Protein AF-A0A223LNC4-F1 (afdb_monomer)

Structure (mmCIF, N/CA/C/O backbone):
data_AF-A0A223LNC4-F1
#
_entry.id   AF-A0A223LNC4-F1
#
loop_
_atom_site.group_PDB
_atom_site.id
_atom_site.type_symbol
_atom_site.label_atom_id
_atom_site.label_alt_id
_atom_site.label_comp_id
_atom_site.label_asym_id
_atom_site.label_entity_id
_atom_site.label_seq_id
_atom_site.pdbx_PDB_ins_code
_atom_site.Cartn_x
_atom_site.Cartn_y
_atom_site.Cartn_z
_atom_site.occupancy
_atom_site.B_iso_or_equiv
_atom_site.auth_seq_id
_atom_site.auth_comp_id
_atom_site.auth_asym_id
_atom_site.auth_atom_id
_atom_site.pdbx_PDB_model_num
ATOM 1 N N . HIS A 1 1 ? 12.626 4.947 -17.030 1.00 80.88 1 HIS A N 1
ATOM 2 C CA . HIS A 1 1 ? 11.939 3.792 -16.411 1.00 80.88 1 HIS A CA 1
ATOM 3 C C . HIS A 1 1 ? 12.384 3.625 -14.961 1.00 80.88 1 HIS A C 1
ATOM 5 O O . HIS A 1 1 ? 11.514 3.407 -14.137 1.00 80.88 1 HIS A O 1
ATOM 11 N N . GLU A 1 2 ? 13.666 3.839 -14.635 1.00 85.88 2 GLU A N 1
ATOM 12 C CA . GLU A 1 2 ? 14.219 3.815 -13.265 1.00 85.88 2 GLU A CA 1
ATOM 13 C C . GLU A 1 2 ? 13.395 4.582 -12.222 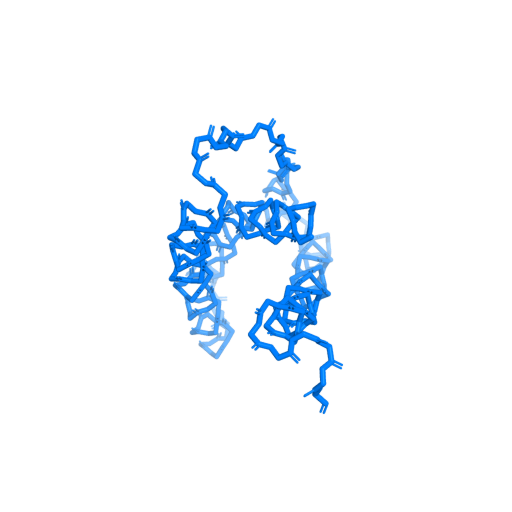1.00 85.88 2 GLU A C 1
ATOM 15 O O . GLU A 1 2 ? 12.821 3.955 -11.344 1.00 85.88 2 GLU A O 1
ATOM 20 N N . VAL A 1 3 ? 13.215 5.900 -12.380 1.00 87.69 3 VAL A N 1
ATOM 21 C CA . VAL A 1 3 ? 12.430 6.730 -11.437 1.00 87.69 3 VAL A CA 1
ATOM 22 C C . VAL A 1 3 ? 11.023 6.174 -11.186 1.00 87.69 3 VAL A C 1
ATOM 24 O O . VAL A 1 3 ? 10.534 6.175 -10.062 1.00 87.69 3 VAL A O 1
ATOM 27 N N . LEU A 1 4 ? 10.361 5.684 -12.238 1.00 90.88 4 LEU A N 1
ATOM 28 C CA . LEU A 1 4 ? 9.002 5.152 -12.139 1.00 90.88 4 LEU A CA 1
ATOM 29 C C . LEU A 1 4 ? 8.972 3.798 -11.413 1.00 90.88 4 LEU A C 1
ATOM 31 O O . LEU A 1 4 ? 8.041 3.541 -10.657 1.00 90.88 4 LEU A O 1
ATOM 35 N N . MET A 1 5 ? 9.994 2.962 -11.611 1.00 91.69 5 MET A N 1
ATOM 36 C CA . MET A 1 5 ? 10.150 1.705 -10.877 1.00 91.69 5 MET A CA 1
ATOM 37 C C . MET A 1 5 ? 10.443 1.956 -9.398 1.00 91.69 5 MET A C 1
ATOM 39 O O . MET A 1 5 ? 9.756 1.388 -8.553 1.00 91.69 5 MET A O 1
ATOM 43 N N . SER A 1 6 ? 11.369 2.867 -9.083 1.00 90.69 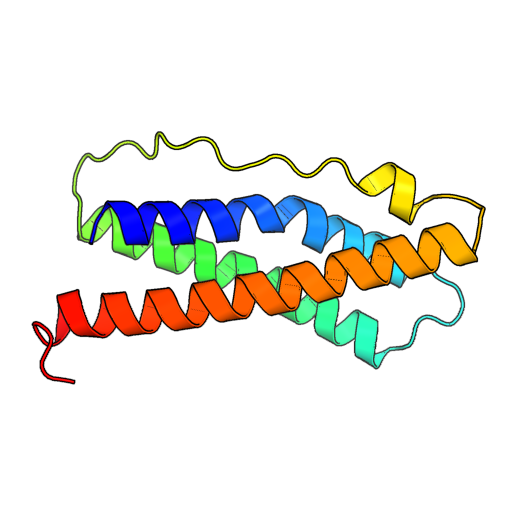6 SER A N 1
ATOM 44 C CA . SER A 1 6 ? 11.662 3.267 -7.701 1.00 90.69 6 SER A CA 1
ATOM 45 C C . SER A 1 6 ? 10.428 3.842 -7.001 1.00 90.69 6 SER A C 1
ATOM 47 O O . SER A 1 6 ? 10.192 3.555 -5.831 1.00 90.69 6 SER A O 1
ATOM 49 N N . LEU A 1 7 ? 9.590 4.599 -7.720 1.00 91.81 7 LEU A N 1
ATOM 50 C CA . LEU A 1 7 ? 8.332 5.122 -7.186 1.00 91.81 7 LEU A CA 1
ATOM 51 C C . LEU A 1 7 ? 7.328 4.009 -6.849 1.00 91.81 7 LEU A C 1
ATOM 53 O O . LEU A 1 7 ? 6.692 4.071 -5.800 1.00 91.81 7 LEU A O 1
ATOM 57 N N . ILE A 1 8 ? 7.177 2.999 -7.712 1.00 94.56 8 ILE A N 1
ATOM 58 C CA . ILE A 1 8 ? 6.305 1.846 -7.428 1.00 94.56 8 ILE A CA 1
ATOM 59 C C . ILE A 1 8 ? 6.813 1.084 -6.205 1.00 94.56 8 ILE A C 1
ATOM 61 O O . ILE A 1 8 ? 6.031 0.819 -5.297 1.00 94.56 8 ILE A O 1
ATOM 65 N N . LEU A 1 9 ? 8.113 0.789 -6.154 1.00 94.31 9 LEU A N 1
ATOM 66 C CA . LEU A 1 9 ? 8.746 0.109 -5.023 1.00 94.31 9 LEU A CA 1
ATOM 67 C C . LEU A 1 9 ? 8.546 0.884 -3.716 1.00 94.31 9 LEU A C 1
ATOM 69 O O . LEU A 1 9 ? 8.131 0.312 -2.710 1.00 94.31 9 LEU A O 1
ATOM 73 N N . GLY A 1 10 ? 8.763 2.201 -3.741 1.00 93.94 10 GLY A N 1
ATOM 74 C CA . GLY A 1 10 ? 8.539 3.070 -2.589 1.00 93.94 10 GLY A CA 1
ATOM 75 C C . GLY A 1 10 ? 7.084 3.063 -2.113 1.00 93.94 10 GLY A C 1
ATOM 76 O O . GLY A 1 10 ? 6.836 2.957 -0.912 1.00 93.94 10 GLY A O 1
ATOM 77 N N . LEU A 1 11 ? 6.117 3.110 -3.037 1.00 95.38 11 LEU A N 1
ATOM 78 C CA . LEU A 1 11 ? 4.695 3.017 -2.695 1.00 95.38 11 LEU A CA 1
ATOM 79 C C . LEU A 1 11 ? 4.360 1.656 -2.073 1.00 95.38 11 LEU A C 1
ATOM 81 O O . LEU A 1 11 ? 3.799 1.627 -0.980 1.00 95.38 11 LEU A O 1
ATOM 85 N N . LEU A 1 12 ? 4.745 0.550 -2.716 1.00 96.81 12 LEU A N 1
ATOM 86 C CA . LEU A 1 12 ? 4.484 -0.809 -2.225 1.00 96.81 12 LEU A CA 1
ATOM 87 C C . LEU A 1 12 ? 5.054 -1.025 -0.815 1.00 96.81 12 LEU A C 1
ATOM 89 O O . LEU A 1 12 ? 4.353 -1.537 0.058 1.00 96.81 12 LEU A O 1
ATOM 93 N N . ARG A 1 13 ? 6.284 -0.559 -0.557 1.00 95.88 13 ARG A N 1
ATOM 94 C CA . ARG A 1 13 ? 6.911 -0.627 0.773 1.00 95.88 13 ARG A CA 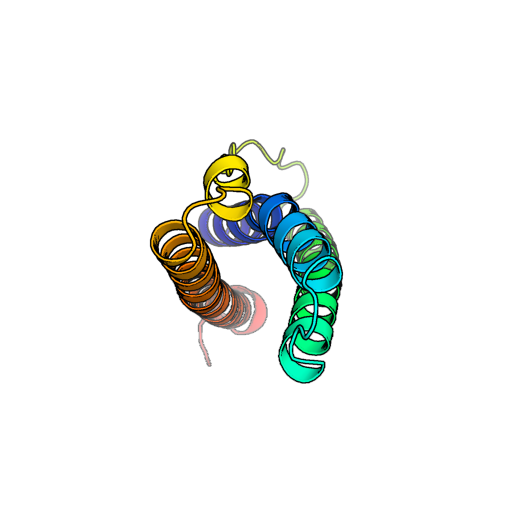1
ATOM 95 C C . ARG A 1 13 ? 6.206 0.227 1.809 1.00 95.88 13 ARG A C 1
ATOM 97 O O . ARG A 1 13 ? 5.967 -0.249 2.915 1.00 95.88 13 ARG A O 1
ATOM 104 N N . SER A 1 14 ? 5.838 1.459 1.451 1.00 96.06 14 SER A N 1
ATOM 105 C CA . SER A 1 14 ? 5.134 2.365 2.368 1.00 96.06 14 SER A CA 1
ATOM 106 C C . SER A 1 14 ? 3.778 1.824 2.831 1.00 96.06 14 SER A C 1
ATOM 108 O O . SER A 1 14 ? 3.285 2.238 3.878 1.00 96.06 14 SER A O 1
ATOM 110 N N . TRP A 1 15 ? 3.192 0.880 2.083 1.00 97.81 15 TRP A N 1
ATOM 111 C CA . TRP A 1 15 ? 1.922 0.243 2.420 1.00 97.81 15 TRP A CA 1
ATOM 112 C C . TRP A 1 15 ? 2.038 -0.999 3.309 1.00 97.81 15 TRP A C 1
ATOM 114 O O . TRP A 1 15 ? 1.016 -1.415 3.852 1.00 97.81 15 TRP A O 1
ATOM 124 N N . ASN A 1 16 ? 3.237 -1.549 3.539 1.00 96.50 16 ASN A N 1
ATOM 125 C CA . ASN A 1 16 ? 3.410 -2.744 4.377 1.00 96.50 16 ASN A CA 1
ATOM 126 C C . ASN A 1 16 ? 2.876 -2.535 5.805 1.00 96.50 16 ASN A C 1
ATOM 128 O O . ASN A 1 16 ? 2.003 -3.281 6.252 1.00 96.50 16 ASN A O 1
ATOM 132 N N . ASP A 1 17 ? 3.341 -1.488 6.491 1.00 96.56 17 ASP A N 1
ATOM 133 C CA . ASP A 1 17 ? 2.926 -1.182 7.866 1.00 96.56 17 ASP A CA 1
ATOM 134 C C . ASP A 1 17 ? 1.425 -0.831 7.970 1.00 96.56 17 ASP A C 1
ATOM 136 O O . ASP A 1 17 ? 0.721 -1.455 8.772 1.00 96.56 17 ASP A O 1
ATOM 140 N N . PRO A 1 18 ? 0.869 0.108 7.168 1.00 97.88 18 PRO A N 1
ATOM 141 C CA . PRO A 1 18 ? -0.554 0.419 7.252 1.00 97.88 18 PRO A CA 1
ATOM 142 C C . PRO A 1 18 ? -1.472 -0.770 6.937 1.00 97.88 18 PRO A C 1
ATOM 144 O O . PRO A 1 18 ? -2.529 -0.875 7.556 1.00 97.88 18 PRO A O 1
ATOM 147 N N . LEU A 1 19 ? -1.106 -1.663 6.005 1.00 98.31 19 LEU A N 1
ATOM 148 C CA . LEU A 1 19 ? -1.913 -2.851 5.687 1.00 98.31 19 LEU A CA 1
ATOM 149 C C . LEU A 1 19 ? -1.893 -3.873 6.827 1.00 98.31 19 LEU A C 1
ATOM 151 O O . LEU A 1 19 ? -2.954 -4.367 7.213 1.00 98.31 19 LEU A O 1
ATOM 155 N N . TYR A 1 20 ? -0.725 -4.122 7.426 1.00 97.62 20 TYR A N 1
ATOM 156 C CA . TYR A 1 20 ? -0.608 -4.974 8.611 1.00 97.62 20 TYR A CA 1
ATOM 157 C C . TYR A 1 20 ? -1.496 -4.469 9.760 1.00 97.62 20 TYR A C 1
ATOM 159 O O . TYR A 1 20 ? -2.250 -5.232 10.379 1.00 97.62 20 TYR A O 1
ATOM 167 N N . HIS A 1 21 ? -1.453 -3.161 10.027 1.00 97.25 21 HIS A N 1
ATOM 168 C CA . HIS A 1 21 ? -2.275 -2.554 11.069 1.00 97.25 21 HIS A CA 1
ATOM 169 C C . HIS A 1 21 ? -3.762 -2.528 10.703 1.00 97.25 21 HIS A C 1
ATOM 171 O O . HIS A 1 21 ? -4.588 -2.799 11.568 1.00 97.25 21 HIS A O 1
ATOM 177 N N . LEU A 1 22 ? -4.128 -2.301 9.438 1.00 96.19 22 LEU A N 1
ATOM 178 C CA . LEU A 1 22 ? -5.518 -2.407 8.984 1.00 96.19 22 LEU A CA 1
ATOM 179 C C . LEU A 1 22 ? -6.099 -3.795 9.290 1.00 96.19 22 LEU A C 1
ATOM 181 O O . LEU A 1 22 ? -7.172 -3.889 9.884 1.00 96.19 22 LEU A O 1
ATOM 185 N N . VAL A 1 23 ? -5.386 -4.864 8.926 1.00 96.56 23 VAL A N 1
ATOM 186 C CA . VAL A 1 23 ? -5.821 -6.245 9.186 1.00 96.56 23 VAL A CA 1
ATOM 187 C C . VAL A 1 23 ? -5.922 -6.514 10.685 1.00 96.56 23 VAL A C 1
ATOM 189 O O . VAL A 1 23 ? -6.925 -7.064 11.145 1.00 96.56 23 VAL A O 1
ATOM 192 N N . THR A 1 24 ? -4.911 -6.107 11.453 1.00 95.50 24 THR A N 1
ATOM 193 C CA . THR A 1 24 ? -4.855 -6.337 12.904 1.00 95.50 24 THR A CA 1
ATOM 194 C C . THR A 1 24 ? -5.997 -5.632 13.635 1.00 95.50 24 THR A C 1
ATOM 196 O O . THR A 1 24 ? -6.701 -6.260 14.427 1.00 95.50 24 THR A O 1
ATOM 199 N N . GLU A 1 25 ? -6.227 -4.352 13.337 1.00 93.56 25 GLU A N 1
ATOM 200 C CA . GLU A 1 25 ? -7.263 -3.558 13.997 1.00 93.56 25 GLU A CA 1
ATOM 201 C C . GLU A 1 25 ? -8.670 -4.026 13.603 1.00 93.56 25 GLU A C 1
ATOM 203 O O . GLU A 1 25 ? -9.517 -4.202 14.477 1.00 93.56 25 GLU A O 1
ATOM 208 N N . VAL A 1 26 ? -8.928 -4.309 12.316 1.00 91.69 26 VAL A N 1
ATOM 209 C CA . VAL A 1 26 ? -10.240 -4.813 11.860 1.00 91.69 26 VAL A CA 1
ATOM 210 C C . VAL A 1 26 ? -10.538 -6.190 12.454 1.00 91.69 26 VAL A C 1
ATOM 212 O O . VAL A 1 26 ? -11.663 -6.426 12.890 1.00 91.69 26 VAL A O 1
ATOM 215 N N . ARG A 1 27 ? -9.543 -7.083 12.555 1.00 90.88 27 ARG A N 1
ATOM 216 C CA . ARG A 1 27 ? -9.701 -8.403 13.194 1.00 90.88 27 ARG A CA 1
ATOM 217 C C . ARG A 1 27 ? -10.065 -8.296 14.680 1.00 90.88 27 ARG A C 1
ATOM 219 O O . ARG A 1 27 ? -10.759 -9.167 15.198 1.00 90.88 27 ARG A O 1
ATOM 226 N N . GLY A 1 28 ? -9.607 -7.245 15.363 1.00 85.88 28 GLY A N 1
ATOM 227 C CA . GLY A 1 28 ? -9.919 -6.979 16.769 1.00 85.88 28 GLY A CA 1
ATOM 228 C C . GLY A 1 28 ? -11.296 -6.348 17.016 1.00 85.88 28 GLY A C 1
ATOM 229 O O . GLY A 1 28 ? -11.749 -6.313 18.164 1.00 85.88 28 GLY A O 1
ATOM 230 N N . MET A 1 29 ? -11.984 -5.850 15.981 1.00 85.06 29 MET A N 1
ATOM 231 C CA . MET A 1 29 ? -13.288 -5.204 16.143 1.00 85.06 29 MET A CA 1
ATOM 232 C C . MET A 1 29 ? -14.407 -6.227 16.364 1.00 85.06 29 MET A C 1
ATOM 234 O O . MET A 1 29 ? -14.619 -7.146 15.574 1.00 85.06 29 MET A O 1
ATOM 238 N N . LYS A 1 30 ? -15.202 -6.024 17.420 1.00 79.38 30 LYS A N 1
ATOM 239 C CA . LYS A 1 30 ? -16.437 -6.791 17.627 1.00 79.38 30 LYS A CA 1
ATOM 240 C C . LYS A 1 30 ? -17.438 -6.452 16.520 1.00 79.38 30 LYS A C 1
ATOM 242 O O . LYS A 1 30 ? -17.828 -5.297 16.393 1.00 79.38 30 LYS A O 1
ATOM 247 N N . GLY A 1 31 ? -17.866 -7.457 15.756 1.00 77.25 31 GLY A N 1
ATOM 248 C CA . GLY A 1 31 ? -18.816 -7.274 14.654 1.00 77.25 31 GLY A CA 1
ATOM 249 C C . GLY A 1 31 ? -18.199 -6.698 13.376 1.00 77.25 31 GLY A C 1
ATOM 250 O O . GLY A 1 31 ? -18.928 -6.128 12.567 1.00 77.25 31 GLY A O 1
ATOM 251 N N . ALA A 1 32 ? -16.877 -6.818 13.194 1.00 74.88 32 ALA A N 1
ATOM 252 C CA . ALA A 1 32 ? -16.226 -6.462 11.936 1.00 74.88 32 ALA A CA 1
ATOM 253 C C . ALA A 1 32 ? -16.909 -7.176 10.754 1.00 74.88 32 ALA A C 1
ATOM 255 O O . ALA A 1 32 ? -17.128 -8.385 10.836 1.00 74.88 32 ALA A O 1
ATOM 256 N N . PRO A 1 33 ? -17.233 -6.479 9.650 1.00 80.25 33 PRO A N 1
ATOM 257 C CA . PRO A 1 33 ? -17.801 -7.141 8.487 1.00 80.25 33 PRO A CA 1
ATOM 258 C C . PRO A 1 33 ? -16.783 -8.113 7.882 1.00 80.25 33 PRO A C 1
ATOM 260 O O . PRO A 1 33 ? -15.720 -7.680 7.427 1.00 80.25 33 PRO A O 1
ATOM 263 N N . ASP A 1 34 ? -17.126 -9.402 7.824 1.00 87.31 34 ASP A N 1
ATOM 264 C CA . ASP A 1 34 ? -16.252 -10.460 7.291 1.00 87.31 34 ASP A CA 1
ATOM 265 C C . ASP A 1 34 ? -15.697 -10.111 5.903 1.00 87.31 34 ASP A C 1
ATOM 267 O O . ASP A 1 34 ? -14.522 -10.337 5.629 1.00 87.31 34 ASP A O 1
ATOM 271 N N . ALA A 1 35 ? -16.514 -9.474 5.058 1.00 91.06 35 ALA A N 1
ATOM 272 C CA . ALA A 1 35 ? -16.125 -9.041 3.717 1.00 91.06 35 ALA A CA 1
ATOM 273 C C . ALA A 1 35 ? -15.018 -7.968 3.706 1.00 91.06 35 ALA A C 1
ATOM 275 O O . ALA A 1 35 ? -14.188 -7.944 2.798 1.00 91.06 35 ALA A O 1
ATOM 276 N N . ILE A 1 36 ? -14.995 -7.067 4.696 1.00 89.56 36 ILE A N 1
ATOM 277 C CA . ILE A 1 36 ? -13.937 -6.052 4.809 1.00 89.56 36 ILE A CA 1
ATOM 278 C C . ILE A 1 36 ? -12.651 -6.718 5.286 1.00 89.56 36 ILE A C 1
ATOM 280 O O . ILE A 1 36 ? -11.590 -6.477 4.710 1.00 89.56 36 ILE A O 1
ATOM 284 N N . LEU A 1 37 ? -12.745 -7.576 6.306 1.00 93.56 37 LEU A N 1
ATOM 285 C CA . LEU A 1 37 ? -11.586 -8.284 6.842 1.00 93.56 37 LEU A CA 1
ATOM 286 C C . LEU A 1 37 ? -10.945 -9.192 5.785 1.00 93.56 37 LEU A C 1
ATOM 288 O O . LEU A 1 37 ? -9.731 -9.140 5.602 1.00 93.56 37 LEU A O 1
ATOM 292 N N . SER A 1 38 ? -11.745 -9.979 5.058 1.00 95.69 38 SER A N 1
ATOM 293 C CA . SER A 1 38 ? -11.240 -10.864 4.005 1.00 95.69 38 SER A CA 1
ATOM 294 C C . SER A 1 38 ? -10.522 -10.078 2.911 1.00 95.69 38 SER A C 1
ATOM 296 O O . SER A 1 38 ? -9.447 -10.476 2.470 1.00 95.69 38 SER A O 1
ATOM 298 N N . ARG A 1 39 ? -11.072 -8.923 2.513 1.00 96.00 39 ARG A N 1
ATOM 299 C CA . ARG A 1 39 ? -10.464 -8.077 1.485 1.00 96.00 39 ARG A CA 1
ATOM 300 C C . ARG A 1 39 ? -9.183 -7.400 1.967 1.00 96.00 39 ARG A C 1
ATOM 302 O O . ARG A 1 39 ? -8.249 -7.266 1.187 1.00 96.00 39 ARG A O 1
ATOM 309 N N . ALA A 1 40 ? -9.124 -6.983 3.231 1.00 96.31 40 ALA A N 1
ATOM 310 C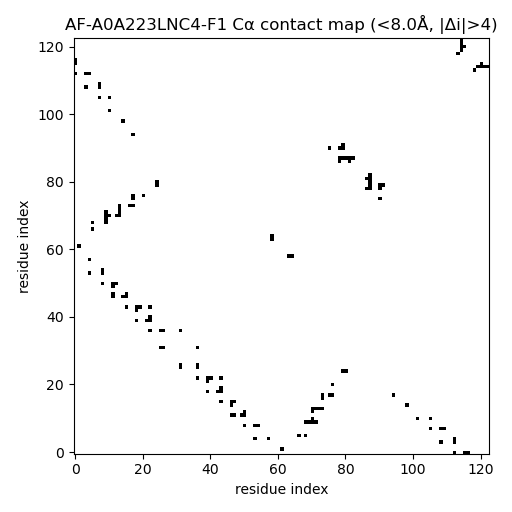 CA . ALA A 1 40 ? -7.916 -6.404 3.812 1.00 96.31 40 ALA A CA 1
ATOM 311 C C . ALA A 1 40 ? -6.762 -7.420 3.851 1.00 96.31 40 ALA A C 1
ATOM 313 O O . ALA A 1 40 ? -5.647 -7.068 3.479 1.00 96.31 40 ALA A O 1
ATOM 314 N N . ILE A 1 41 ? -7.045 -8.673 4.233 1.00 97.69 41 ILE A N 1
ATOM 315 C CA . ILE A 1 41 ? -6.062 -9.771 4.229 1.00 97.69 41 ILE A CA 1
ATOM 316 C C . ILE A 1 41 ? -5.552 -10.030 2.808 1.00 97.69 41 ILE A C 1
ATOM 318 O O . ILE A 1 41 ? -4.347 -10.061 2.584 1.00 97.69 41 ILE A O 1
ATOM 322 N N . GLU A 1 42 ? -6.462 -10.152 1.839 1.00 98.19 42 GLU A N 1
ATOM 323 C CA . GLU A 1 42 ? -6.099 -10.367 0.433 1.00 98.19 42 GLU A CA 1
ATOM 324 C C . GLU A 1 42 ? -5.192 -9.244 -0.093 1.00 98.19 42 GLU A C 1
ATOM 326 O O . GLU A 1 42 ? -4.166 -9.512 -0.709 1.00 98.19 42 GLU A O 1
ATOM 331 N N . ILE A 1 43 ? -5.523 -7.979 0.188 1.00 98.31 43 ILE A N 1
ATOM 332 C CA . ILE A 1 43 ? -4.706 -6.840 -0.251 1.00 98.31 43 ILE A CA 1
ATOM 333 C C . ILE A 1 43 ? -3.327 -6.846 0.424 1.00 98.31 43 ILE A C 1
ATOM 335 O O . ILE A 1 43 ? -2.336 -6.537 -0.235 1.00 98.31 43 ILE A O 1
ATOM 339 N N . GLU A 1 44 ? -3.242 -7.189 1.713 1.00 98.50 44 GLU A N 1
ATOM 340 C CA . GLU A 1 44 ? -1.963 -7.308 2.423 1.00 98.50 44 GLU A CA 1
ATOM 341 C C . GLU A 1 44 ? -1.054 -8.362 1.768 1.00 98.50 44 GLU A C 1
ATOM 343 O O . GLU A 1 44 ? 0.131 -8.108 1.538 1.00 98.50 44 GLU A O 1
ATOM 348 N N . GLU A 1 45 ? -1.605 -9.533 1.443 1.00 98.44 45 GLU A N 1
ATOM 349 C CA . GLU A 1 45 ? -0.870 -10.626 0.801 1.00 98.44 45 GLU A CA 1
ATOM 350 C C . GLU A 1 45 ? -0.444 -10.276 -0.630 1.00 98.44 45 GLU A C 1
ATOM 352 O O . GLU A 1 45 ? 0.718 -10.469 -0.997 1.00 98.44 45 GLU A O 1
ATOM 357 N N . GLU A 1 46 ? -1.349 -9.712 -1.430 1.00 98.38 46 GLU A N 1
ATOM 358 C CA . GLU A 1 46 ? -1.056 -9.327 -2.812 1.00 98.38 46 GLU A CA 1
ATOM 359 C C . GLU A 1 46 ? -0.067 -8.154 -2.897 1.00 98.38 46 GLU A C 1
ATOM 361 O O . GLU A 1 46 ? 0.765 -8.128 -3.803 1.00 98.38 46 GLU A O 1
ATOM 366 N N . ASN A 1 47 ? -0.067 -7.223 -1.932 1.00 98.44 47 ASN A N 1
ATOM 367 C CA . ASN A 1 47 ? 0.948 -6.164 -1.864 1.00 98.44 47 ASN A CA 1
ATOM 368 C C . ASN A 1 47 ? 2.359 -6.746 -1.686 1.00 98.44 47 ASN A C 1
ATOM 370 O O . ASN A 1 47 ? 3.289 -6.300 -2.357 1.00 98.44 47 ASN A O 1
ATOM 374 N N . LYS A 1 48 ? 2.514 -7.768 -0.829 1.00 98.06 48 LYS A N 1
ATOM 375 C CA . LYS A 1 48 ? 3.800 -8.457 -0.611 1.00 98.06 48 LYS A CA 1
ATOM 376 C C . LYS A 1 48 ? 4.263 -9.180 -1.875 1.00 98.06 48 LYS A C 1
ATOM 378 O O . LYS A 1 48 ? 5.389 -8.969 -2.312 1.00 98.06 48 LYS A O 1
ATOM 383 N N . ARG A 1 49 ? 3.374 -9.949 -2.516 1.00 98.38 49 ARG A N 1
ATOM 384 C CA . ARG A 1 49 ? 3.678 -10.651 -3.780 1.00 98.38 49 ARG A CA 1
ATOM 385 C C . ARG A 1 49 ? 4.072 -9.683 -4.896 1.00 98.38 49 ARG A C 1
ATOM 387 O O . ARG A 1 49 ? 5.017 -9.939 -5.639 1.00 98.38 49 ARG A O 1
ATOM 394 N N . LEU A 1 50 ? 3.361 -8.561 -5.012 1.00 98.00 50 LEU A N 1
ATOM 395 C CA . LEU A 1 50 ? 3.658 -7.539 -6.012 1.00 98.00 50 LEU A CA 1
ATOM 396 C C . LEU A 1 50 ? 4.990 -6.832 -5.733 1.00 98.00 50 LEU A C 1
ATOM 398 O O . LEU A 1 50 ? 5.737 -6.565 -6.674 1.00 98.00 50 LEU A O 1
ATOM 402 N N . LEU A 1 51 ? 5.303 -6.557 -4.464 1.00 96.94 51 LEU A N 1
ATOM 403 C CA . LEU A 1 51 ? 6.593 -6.002 -4.052 1.00 96.94 51 LEU A CA 1
ATOM 404 C C . LEU A 1 51 ? 7.746 -6.933 -4.436 1.00 96.94 51 LEU A C 1
ATOM 406 O O . LEU A 1 51 ? 8.659 -6.488 -5.126 1.00 96.94 51 LEU A O 1
ATOM 410 N N . GLU A 1 52 ? 7.663 -8.217 -4.083 1.00 96.69 52 GLU A N 1
ATOM 411 C CA . GLU A 1 52 ? 8.674 -9.224 -4.437 1.00 96.69 52 GLU A CA 1
ATOM 412 C C . GLU A 1 52 ? 8.889 -9.300 -5.957 1.00 96.69 52 GLU A C 1
ATOM 414 O O . GLU A 1 52 ? 10.020 -9.242 -6.447 1.00 96.69 52 GLU A O 1
ATOM 419 N N . GLY A 1 53 ? 7.800 -9.358 -6.733 1.00 96.06 53 GLY A N 1
ATOM 420 C CA . GLY A 1 53 ? 7.877 -9.367 -8.194 1.00 96.06 53 GLY A CA 1
ATOM 421 C C . GLY A 1 53 ? 8.524 -8.101 -8.764 1.00 96.06 53 GLY A C 1
ATOM 422 O O . GLY A 1 53 ? 9.324 -8.172 -9.700 1.00 96.06 53 GLY A O 1
ATOM 423 N N . MET A 1 54 ? 8.220 -6.937 -8.188 1.00 94.25 54 MET A N 1
ATOM 424 C CA . MET A 1 54 ? 8.794 -5.665 -8.618 1.00 94.25 54 MET A CA 1
ATOM 425 C C . MET A 1 54 ? 10.287 -5.557 -8.276 1.00 94.25 54 MET A C 1
ATOM 427 O O . MET A 1 54 ? 11.054 -5.059 -9.099 1.00 94.25 54 MET A O 1
ATOM 431 N N . GLU A 1 55 ? 10.716 -6.051 -7.112 1.00 92.56 55 GLU A N 1
ATOM 432 C CA . GLU A 1 55 ? 12.129 -6.109 -6.711 1.00 92.56 55 GLU A CA 1
ATOM 433 C C . GLU A 1 55 ? 12.939 -6.999 -7.666 1.00 92.56 55 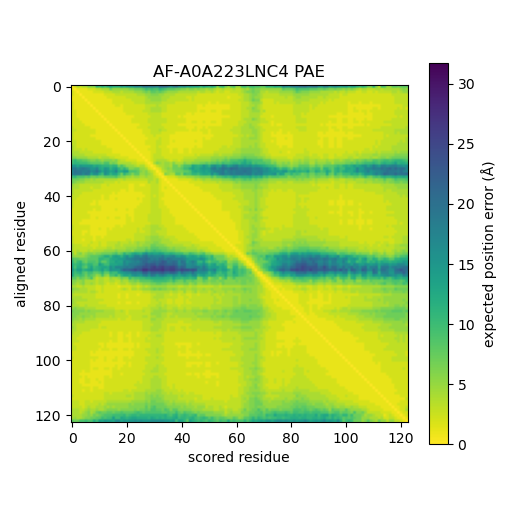GLU A C 1
ATOM 435 O O . GLU A 1 55 ? 14.021 -6.610 -8.120 1.00 92.56 55 GLU A O 1
ATOM 440 N N . MET A 1 56 ? 12.382 -8.151 -8.061 1.00 92.88 56 MET A N 1
ATOM 441 C CA . MET A 1 56 ? 12.991 -9.029 -9.065 1.00 92.88 56 MET A CA 1
ATOM 442 C C . MET A 1 56 ? 13.151 -8.330 -10.422 1.00 92.88 56 MET A C 1
ATOM 444 O O . MET A 1 56 ? 14.232 -8.372 -11.013 1.00 92.88 56 MET A O 1
ATOM 448 N N . ILE A 1 57 ? 12.097 -7.667 -10.914 1.00 92.00 57 ILE A N 1
ATOM 449 C CA . ILE A 1 57 ? 12.133 -6.928 -12.187 1.00 92.00 57 ILE A CA 1
ATOM 450 C C . ILE A 1 57 ? 13.150 -5.787 -12.116 1.00 92.00 57 ILE A C 1
ATOM 452 O O . ILE A 1 57 ? 13.938 -5.603 -13.043 1.00 92.00 57 ILE A O 1
ATOM 456 N N . PHE A 1 58 ? 13.169 -5.034 -11.016 1.00 90.62 58 PHE A N 1
ATOM 457 C CA . PHE A 1 58 ? 14.100 -3.926 -10.827 1.00 90.62 58 PHE A CA 1
ATOM 458 C C . PHE A 1 58 ? 15.558 -4.394 -10.904 1.00 90.62 58 PHE A C 1
ATOM 460 O O . PHE A 1 58 ? 16.342 -3.818 -11.660 1.00 90.62 58 PHE A O 1
ATOM 467 N N . GLY A 1 59 ? 15.900 -5.485 -10.209 1.00 88.88 59 GLY A N 1
ATOM 468 C CA . GLY A 1 59 ? 17.247 -6.064 -10.234 1.00 88.88 59 GLY A CA 1
ATOM 469 C C . GLY A 1 59 ? 17.679 -6.586 -11.610 1.00 88.88 59 GLY A C 1
ATOM 470 O O . GLY A 1 59 ? 18.867 -6.559 -11.930 1.00 88.88 59 GLY A O 1
ATOM 471 N N . GLN A 1 60 ? 16.730 -7.022 -12.444 1.00 89.44 60 GLN A N 1
ATOM 472 C CA . GLN A 1 60 ? 17.000 -7.442 -13.823 1.00 89.44 60 GLN A CA 1
ATOM 473 C C . GLN A 1 60 ? 17.190 -6.256 -14.775 1.00 89.44 60 GLN A C 1
ATOM 475 O O . GLN A 1 60 ? 18.078 -6.290 -15.627 1.00 89.44 60 GLN A O 1
ATOM 480 N N . VAL A 1 61 ? 16.357 -5.217 -14.655 1.00 86.56 61 VAL A N 1
ATOM 481 C CA . VAL A 1 61 ? 16.375 -4.067 -15.574 1.00 86.56 61 VAL A CA 1
ATOM 482 C C . VAL A 1 61 ? 17.507 -3.094 -15.244 1.00 86.56 61 VAL A C 1
ATOM 484 O O . VAL A 1 61 ? 18.042 -2.463 -16.155 1.00 86.56 61 VAL A O 1
ATOM 487 N N . ILE A 1 62 ? 17.895 -2.971 -13.970 1.00 84.00 62 ILE A N 1
ATOM 488 C CA . ILE A 1 62 ? 18.940 -2.039 -13.525 1.00 84.00 62 ILE A CA 1
ATOM 489 C C . ILE A 1 62 ? 19.981 -2.770 -12.658 1.00 84.00 62 ILE A C 1
ATOM 491 O O . ILE A 1 62 ? 19.976 -2.659 -11.428 1.00 84.00 62 ILE A O 1
ATOM 495 N N . PRO A 1 63 ? 20.908 -3.523 -13.280 1.00 80.50 63 PRO A N 1
ATOM 496 C CA . PRO A 1 63 ? 21.940 -4.251 -12.551 1.00 80.50 63 PRO A CA 1
ATOM 497 C C . PRO A 1 63 ? 22.839 -3.307 -11.743 1.00 80.50 63 PRO A C 1
ATOM 499 O O . PRO A 1 63 ? 23.403 -2.354 -12.278 1.00 80.50 63 PRO A O 1
ATOM 502 N N . GLY A 1 64 ? 23.008 -3.589 -10.450 1.00 74.12 64 GLY A N 1
ATOM 503 C CA . GLY A 1 64 ? 23.893 -2.821 -9.566 1.00 74.12 64 GLY A CA 1
ATOM 504 C C . GLY A 1 64 ? 23.297 -1.528 -8.999 1.00 74.12 64 GLY A C 1
ATOM 505 O O . GLY A 1 64 ? 23.990 -0.837 -8.248 1.00 74.12 64 GLY A O 1
ATOM 506 N N . ALA A 1 65 ? 22.031 -1.210 -9.294 1.00 70.88 65 ALA A N 1
ATOM 507 C CA . ALA A 1 65 ? 21.328 -0.145 -8.590 1.00 70.88 65 ALA A CA 1
ATOM 508 C C . ALA A 1 65 ? 21.151 -0.512 -7.113 1.00 70.88 65 ALA A C 1
ATOM 510 O O . ALA A 1 65 ? 20.674 -1.592 -6.767 1.00 70.88 65 ALA A O 1
ATOM 511 N N . LYS A 1 66 ? 21.534 0.411 -6.231 1.00 64.88 66 LYS A N 1
ATOM 512 C CA . LYS A 1 66 ? 21.133 0.359 -4.828 1.00 64.88 66 LYS A CA 1
ATOM 513 C C . LYS A 1 66 ? 19.778 1.040 -4.738 1.00 64.88 66 LYS A C 1
ATOM 515 O O . LYS A 1 66 ? 19.655 2.187 -5.154 1.00 64.88 66 LYS A O 1
ATOM 520 N N . GLU A 1 67 ? 18.775 0.358 -4.201 1.00 61.66 67 GLU A N 1
ATOM 521 C CA . GLU A 1 67 ? 17.531 1.027 -3.833 1.00 61.66 67 GLU A CA 1
ATOM 522 C C . GLU A 1 67 ? 17.818 2.005 -2.701 1.00 61.66 67 GLU A C 1
ATOM 524 O O . GLU A 1 67 ? 18.096 1.617 -1.568 1.00 61.66 67 GLU A O 1
ATOM 529 N N . THR A 1 68 ? 17.841 3.285 -3.043 1.00 57.38 68 THR A N 1
ATOM 530 C CA . THR A 1 68 ? 18.309 4.352 -2.155 1.00 57.38 68 THR A CA 1
ATOM 531 C C . THR A 1 68 ? 17.227 5.351 -1.788 1.00 57.38 68 THR A C 1
ATOM 533 O O . THR A 1 68 ? 17.478 6.205 -0.9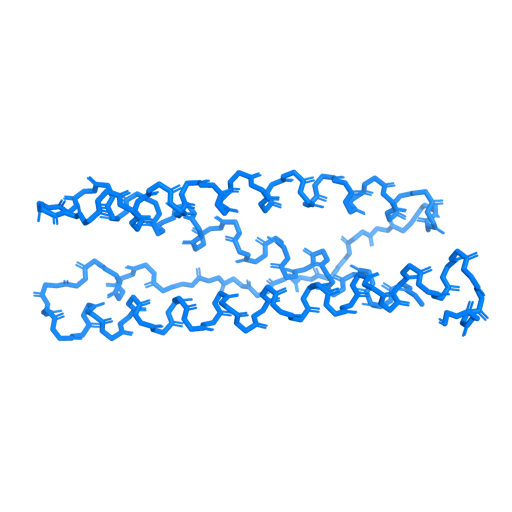43 1.00 57.38 68 THR A O 1
ATOM 536 N N . GLU A 1 69 ? 16.040 5.268 -2.388 1.00 65.19 69 GLU A N 1
ATOM 537 C CA . GLU A 1 69 ? 14.970 6.226 -2.121 1.00 65.19 69 GLU A CA 1
ATOM 538 C C . GLU A 1 69 ? 14.243 5.860 -0.815 1.00 65.19 69 GLU A C 1
ATOM 540 O O . GLU A 1 69 ? 13.607 4.800 -0.740 1.00 65.19 69 GLU A O 1
ATOM 545 N N . PRO A 1 70 ? 14.326 6.704 0.232 1.00 73.19 70 PRO A N 1
ATOM 546 C CA . PRO A 1 70 ? 13.533 6.512 1.434 1.00 73.19 70 PRO A CA 1
ATOM 547 C C . PRO A 1 70 ? 12.050 6.640 1.077 1.00 73.19 70 PRO A C 1
ATOM 549 O O . PRO A 1 70 ? 11.625 7.606 0.446 1.00 73.19 70 PRO A O 1
ATOM 552 N N . TYR A 1 71 ? 11.244 5.670 1.496 1.00 81.62 71 TYR A N 1
ATOM 553 C CA . TYR A 1 71 ? 9.794 5.745 1.356 1.00 81.62 71 TYR A CA 1
ATOM 554 C C . TYR A 1 71 ? 9.173 6.436 2.579 1.00 81.62 71 TYR A C 1
ATOM 556 O O . TYR A 1 71 ? 9.733 6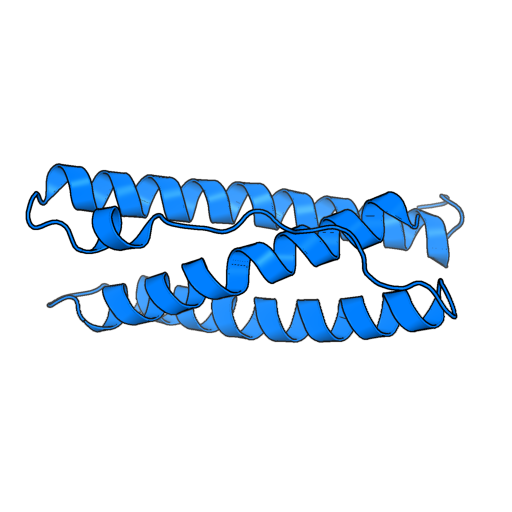.378 3.679 1.00 81.62 71 TYR A O 1
ATOM 564 N N . PRO A 1 72 ? 8.028 7.123 2.411 1.00 85.94 72 PRO A N 1
ATOM 565 C CA . PRO A 1 72 ? 7.360 7.784 3.521 1.00 85.94 72 PRO A CA 1
ATOM 566 C C . PRO A 1 72 ? 6.947 6.763 4.585 1.00 85.94 72 PRO A C 1
ATOM 568 O O . PRO A 1 72 ? 6.352 5.731 4.274 1.00 85.94 72 PRO A O 1
ATOM 571 N N . VAL A 1 73 ? 7.248 7.075 5.845 1.00 90.44 73 VAL A N 1
ATOM 572 C CA . VAL A 1 73 ? 6.848 6.264 7.000 1.00 90.44 73 VAL A CA 1
ATOM 573 C C . VAL A 1 73 ? 5.428 6.638 7.406 1.00 90.44 73 VAL A C 1
ATOM 575 O O . VAL A 1 73 ? 5.107 7.817 7.572 1.00 90.44 73 VAL A O 1
ATOM 578 N N . TRP A 1 74 ? 4.575 5.634 7.593 1.00 95.00 74 TRP A N 1
ATOM 579 C CA . TRP A 1 74 ? 3.226 5.827 8.109 1.00 95.00 74 TRP A CA 1
ATOM 580 C C . TRP A 1 74 ? 3.219 5.794 9.640 1.00 95.00 74 TRP A C 1
ATOM 582 O O . TRP A 1 74 ? 3.705 4.853 10.256 1.00 95.00 74 TRP A O 1
ATOM 592 N N . SER A 1 75 ? 2.635 6.817 10.263 1.00 93.69 75 SER A N 1
ATOM 593 C CA . SER A 1 75 ? 2.532 6.960 11.725 1.00 93.69 75 SER A CA 1
ATOM 594 C C . SER A 1 75 ? 1.082 7.086 12.210 1.00 93.69 75 SER A C 1
ATOM 596 O O . SER A 1 75 ? 0.813 7.625 13.281 1.00 93.69 75 SER A O 1
ATOM 598 N N . GLY A 1 76 ? 0.123 6.594 11.417 1.00 95.38 76 GLY A N 1
ATOM 599 C CA . GLY A 1 76 ? -1.314 6.763 11.655 1.00 95.38 76 GLY A CA 1
ATOM 600 C C . GLY A 1 76 ? -1.942 5.810 12.679 1.00 95.38 76 GLY A C 1
ATOM 601 O O . GLY A 1 76 ? -3.140 5.923 12.931 1.00 95.38 76 GLY A O 1
ATOM 602 N N . LEU A 1 77 ? -1.175 4.889 13.276 1.00 96.81 77 LEU A N 1
ATOM 603 C CA . LEU A 1 77 ? -1.698 3.882 14.207 1.00 96.81 77 LEU A CA 1
ATOM 604 C C . LEU A 1 77 ? -2.465 4.474 15.406 1.00 96.81 77 LEU A C 1
ATOM 606 O O . LEU A 1 77 ? -3.566 3.989 15.675 1.00 96.81 77 LEU A O 1
ATOM 610 N N . PRO A 1 7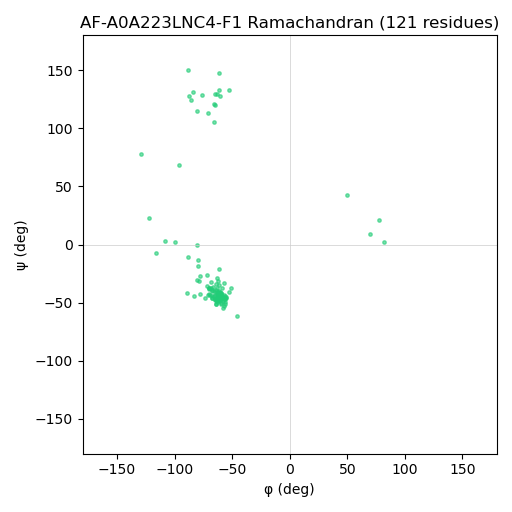8 ? -1.985 5.535 16.091 1.00 97.31 78 PRO A N 1
ATOM 611 C CA . PRO A 1 78 ? -2.724 6.116 17.214 1.00 97.31 78 PRO A CA 1
ATOM 612 C C . PRO A 1 78 ? -4.139 6.573 16.835 1.00 97.31 78 PRO A C 1
ATOM 614 O O . PRO A 1 78 ? -5.065 6.449 17.634 1.00 97.31 78 PRO A O 1
ATOM 617 N N . SER A 1 79 ? -4.330 7.046 15.599 1.00 96.88 79 SER A N 1
ATOM 618 C CA . SER A 1 79 ? -5.640 7.464 15.092 1.00 96.88 79 SER A CA 1
ATOM 619 C C . SER A 1 79 ? -6.581 6.285 14.828 1.00 96.88 79 SER A C 1
ATOM 621 O O . SER A 1 79 ? -7.792 6.460 14.906 1.00 96.88 79 SER A O 1
ATOM 623 N N . LEU A 1 80 ? -6.059 5.085 14.547 1.00 95.38 80 LEU A N 1
ATOM 624 C CA . LEU A 1 80 ? -6.872 3.868 14.405 1.00 95.38 80 LEU A CA 1
ATOM 625 C C . LEU A 1 80 ? -7.304 3.291 15.762 1.00 95.38 80 LEU A C 1
ATOM 627 O O . LEU A 1 80 ? -8.355 2.660 15.854 1.00 95.38 80 LEU A O 1
ATOM 631 N N . GLN A 1 81 ? -6.513 3.536 16.809 1.00 95.50 81 GLN A N 1
ATOM 632 C CA . GLN A 1 81 ? -6.703 2.990 18.160 1.00 95.50 81 GLN A CA 1
ATOM 633 C C . GLN A 1 81 ? -7.379 3.965 19.138 1.00 95.50 81 GLN A C 1
ATOM 635 O O . GLN A 1 81 ? -7.557 3.652 20.319 1.00 95.50 81 GLN A O 1
ATOM 640 N N . THR A 1 82 ? -7.751 5.161 18.677 1.00 95.25 82 THR A N 1
ATOM 641 C CA . THR A 1 82 ? -8.448 6.147 19.509 1.00 95.25 82 THR A CA 1
ATOM 642 C C . THR A 1 82 ? -9.800 5.623 20.011 1.00 95.25 82 THR A C 1
ATOM 644 O O . THR A 1 82 ? -10.485 4.850 19.339 1.00 95.25 82 THR A O 1
ATOM 647 N N . LYS A 1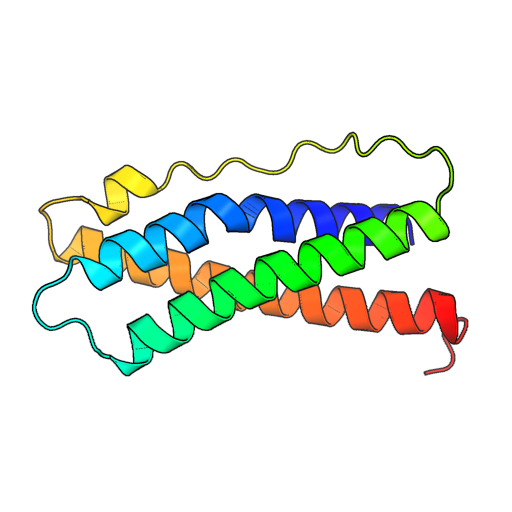 83 ? -10.200 6.059 21.212 1.00 94.06 83 LYS A N 1
ATOM 648 C CA . LYS A 1 83 ? -11.502 5.717 21.813 1.00 94.06 83 LYS A CA 1
ATOM 649 C C . LYS A 1 83 ? -12.655 6.554 21.259 1.00 94.06 83 LYS A C 1
ATOM 651 O O . LYS A 1 83 ? -13.806 6.167 21.431 1.00 94.06 83 LYS A O 1
ATOM 656 N N . ASP A 1 84 ? -12.345 7.691 20.642 1.00 96.00 84 ASP A N 1
ATOM 657 C CA . ASP A 1 84 ? -13.324 8.523 19.948 1.00 96.00 84 ASP A CA 1
ATOM 658 C C . ASP A 1 84 ? -13.773 7.808 18.667 1.00 96.00 84 ASP A C 1
ATOM 660 O O . ASP A 1 84 ? -12.982 7.577 17.752 1.00 96.00 84 ASP A O 1
ATOM 664 N N . GLU A 1 85 ? -15.041 7.408 18.626 1.00 91.25 85 GLU A N 1
ATOM 665 C CA . GLU A 1 85 ? -15.569 6.581 17.549 1.00 91.25 85 GLU A CA 1
ATOM 666 C C . GLU A 1 85 ? -15.610 7.322 16.202 1.00 91.25 85 GLU A C 1
ATOM 668 O O . GLU A 1 85 ? -15.235 6.746 15.180 1.00 91.25 85 GLU A O 1
ATOM 673 N N . GLU A 1 86 ? -15.979 8.606 16.195 1.00 94.44 86 GLU A N 1
ATOM 674 C CA . GLU A 1 86 ? -16.034 9.421 14.977 1.00 94.44 86 GLU A CA 1
ATOM 675 C C . GLU A 1 86 ? -14.630 9.667 14.419 1.00 94.44 86 GLU A C 1
ATOM 677 O O . GLU A 1 86 ? -14.387 9.491 13.218 1.00 94.44 86 GLU A O 1
ATOM 682 N N . ALA A 1 87 ? -13.674 9.999 15.293 1.00 96.25 87 ALA A N 1
ATOM 683 C CA . ALA A 1 87 ? -12.278 10.167 14.903 1.00 96.25 87 ALA A CA 1
ATOM 684 C C . ALA A 1 87 ? -11.689 8.859 14.351 1.00 96.25 87 ALA A C 1
ATOM 686 O O . ALA A 1 87 ? -10.990 8.873 13.332 1.00 96.25 87 ALA A O 1
ATOM 687 N N . ARG A 1 88 ? -12.016 7.722 14.977 1.00 94.12 88 ARG A N 1
ATOM 688 C CA . ARG A 1 88 ? -11.580 6.395 14.529 1.00 94.12 88 ARG A CA 1
ATOM 689 C C . ARG A 1 88 ? -12.155 6.045 13.157 1.00 94.12 88 ARG A C 1
ATOM 691 O O . ARG A 1 88 ? -11.399 5.637 12.277 1.00 94.12 88 ARG A O 1
ATOM 698 N N . TYR A 1 89 ? -13.456 6.245 12.926 1.00 92.12 89 TYR A N 1
ATOM 699 C CA . TYR A 1 89 ? -14.061 6.012 11.606 1.00 92.12 89 TYR A CA 1
ATOM 700 C C . TYR A 1 89 ? -13.454 6.907 10.525 1.00 92.12 89 TYR A C 1
ATOM 702 O O . TYR A 1 89 ? -13.157 6.426 9.431 1.00 92.12 89 TYR A O 1
ATOM 710 N N . SER A 1 90 ? -13.209 8.182 10.836 1.00 96.06 90 SER A N 1
ATOM 711 C CA . SER A 1 90 ? -12.526 9.108 9.928 1.00 96.06 90 SER A CA 1
ATOM 712 C C . SER A 1 90 ? -11.111 8.626 9.581 1.00 96.06 90 SER A C 1
ATOM 714 O O . SER A 1 90 ? -10.705 8.654 8.416 1.00 96.06 90 SER A O 1
ATOM 716 N N . ALA A 1 91 ? -10.370 8.096 10.559 1.00 97.12 91 ALA A N 1
ATOM 717 C CA . ALA A 1 91 ? -9.039 7.540 10.335 1.00 97.12 91 ALA A CA 1
ATOM 718 C C . ALA A 1 91 ? -9.063 6.315 9.401 1.00 97.12 91 ALA A C 1
ATOM 720 O O . ALA A 1 91 ? -8.282 6.267 8.446 1.00 97.12 91 ALA A O 1
ATOM 721 N N . PHE A 1 92 ? -9.993 5.373 9.605 1.00 95.06 92 PHE A N 1
ATOM 722 C CA . PHE A 1 92 ? -10.180 4.238 8.690 1.00 95.06 92 PHE A CA 1
ATOM 723 C C . PHE A 1 92 ? -10.600 4.685 7.289 1.00 95.06 92 PHE A C 1
ATOM 725 O O . PHE A 1 92 ? -10.057 4.191 6.300 1.00 95.06 92 PHE A O 1
ATOM 732 N N . TYR A 1 93 ? -11.522 5.644 7.184 1.00 95.75 93 TYR A N 1
ATOM 733 C CA . TYR A 1 93 ? -11.942 6.197 5.899 1.00 95.75 93 TYR A CA 1
ATOM 734 C C . TYR A 1 93 ? -10.756 6.787 5.129 1.00 95.75 93 TYR A C 1
ATOM 736 O O . TYR A 1 93 ? -10.550 6.455 3.961 1.00 95.75 93 TYR A O 1
ATOM 744 N N . ASN A 1 94 ? -9.938 7.610 5.790 1.00 98.00 94 ASN A N 1
ATOM 745 C CA . ASN A 1 94 ? -8.760 8.218 5.178 1.00 98.00 94 ASN A CA 1
ATOM 746 C C . ASN A 1 94 ? -7.737 7.162 4.742 1.00 98.00 94 ASN A C 1
ATOM 748 O O . ASN A 1 94 ? -7.202 7.251 3.636 1.00 98.00 94 ASN A O 1
ATOM 752 N N . LEU A 1 95 ? -7.504 6.136 5.567 1.00 97.81 95 LEU A N 1
ATOM 753 C CA . LEU A 1 95 ? -6.605 5.031 5.238 1.00 97.81 95 LEU A CA 1
ATOM 754 C C . LEU A 1 95 ? -7.063 4.288 3.974 1.00 97.81 95 LEU A C 1
ATOM 756 O O . LEU A 1 95 ? -6.287 4.137 3.033 1.00 97.81 95 LEU A O 1
ATOM 760 N N . LEU A 1 96 ? -8.336 3.890 3.915 1.00 96.62 96 LEU A N 1
ATOM 761 C CA . LEU A 1 96 ? -8.913 3.180 2.768 1.00 96.62 96 LEU A CA 1
ATOM 762 C C . LEU A 1 96 ? -8.974 4.057 1.510 1.00 96.62 96 LEU A C 1
ATOM 764 O O . LEU A 1 96 ? -8.748 3.579 0.396 1.00 96.62 96 LEU A O 1
ATOM 768 N N . HIS A 1 97 ? -9.249 5.351 1.673 1.00 97.88 97 HIS A N 1
ATOM 769 C CA . HIS A 1 97 ? -9.231 6.314 0.578 1.00 97.88 97 HIS A CA 1
ATOM 770 C C . HIS A 1 97 ? -7.830 6.438 -0.038 1.00 97.88 97 HIS A C 1
ATOM 772 O O . HIS A 1 97 ? -7.684 6.373 -1.263 1.00 97.88 97 HIS A O 1
ATOM 778 N N . CYS A 1 98 ? -6.802 6.583 0.803 1.00 98.19 98 CYS A N 1
ATOM 779 C CA . CYS A 1 98 ? -5.407 6.622 0.372 1.00 98.19 98 CYS A CA 1
ATOM 780 C C . CYS A 1 98 ? -4.988 5.308 -0.292 1.00 98.19 98 CYS A C 1
ATOM 782 O O . CYS A 1 98 ? -4.378 5.358 -1.360 1.00 98.19 98 CYS A O 1
ATOM 784 N N . LEU A 1 99 ? -5.386 4.160 0.270 1.00 98.06 99 LEU A N 1
ATOM 785 C CA . LEU A 1 99 ? -5.107 2.840 -0.297 1.00 98.06 99 LEU A CA 1
ATOM 786 C C . LEU A 1 99 ? -5.653 2.746 -1.720 1.00 98.06 99 LEU A C 1
ATOM 788 O O . LEU A 1 99 ? -4.902 2.503 -2.658 1.00 98.06 99 LEU A O 1
ATOM 792 N N . ARG A 1 100 ? -6.937 3.067 -1.916 1.00 98.25 100 ARG A N 1
ATOM 793 C CA . ARG A 1 100 ? -7.557 3.081 -3.249 1.00 98.25 100 ARG A CA 1
ATOM 794 C C . ARG A 1 100 ? -6.800 3.983 -4.228 1.00 98.25 100 ARG A C 1
ATOM 796 O O . ARG A 1 100 ? -6.588 3.604 -5.380 1.00 98.25 100 ARG A O 1
ATOM 803 N N . ARG A 1 101 ? -6.421 5.189 -3.789 1.00 98.31 101 ARG A N 1
ATOM 804 C CA . ARG A 1 101 ? -5.713 6.166 -4.629 1.00 98.31 101 ARG A CA 1
ATOM 805 C C . ARG A 1 101 ? -4.349 5.642 -5.062 1.00 98.31 101 ARG A C 1
ATOM 807 O O . ARG A 1 101 ? -4.007 5.729 -6.238 1.00 98.31 101 ARG A O 1
ATOM 814 N N . ASP A 1 102 ? -3.565 5.136 -4.121 1.00 98.00 102 ASP A N 1
ATOM 815 C CA . ASP A 1 102 ? -2.187 4.757 -4.394 1.00 98.00 102 ASP A CA 1
ATOM 816 C C . ASP A 1 102 ? -2.102 3.377 -5.074 1.00 98.00 102 ASP A C 1
ATOM 818 O O . ASP A 1 102 ? -1.283 3.227 -5.977 1.00 98.00 102 ASP A O 1
ATOM 822 N N . SER A 1 103 ? -3.026 2.441 -4.814 1.00 98.25 103 SER A N 1
ATOM 823 C CA . SER A 1 103 ? -3.187 1.227 -5.636 1.00 98.25 103 SER A CA 1
ATOM 824 C C . SER A 1 103 ? -3.508 1.564 -7.095 1.00 98.25 103 SER A C 1
ATOM 826 O O . SER A 1 103 ? -2.926 0.982 -8.008 1.00 98.25 103 SER A O 1
ATOM 828 N N . SER A 1 104 ? -4.384 2.548 -7.340 1.00 98.31 104 SER A N 1
ATOM 829 C CA . SER A 1 104 ? -4.689 3.004 -8.705 1.00 98.31 104 SER A CA 1
ATOM 830 C C . SER A 1 104 ? -3.468 3.615 -9.405 1.00 98.31 104 SER A C 1
ATOM 832 O O . SER A 1 104 ? -3.262 3.390 -10.602 1.00 98.31 104 SER A O 1
ATOM 834 N N . LYS A 1 105 ? -2.622 4.350 -8.668 1.00 97.56 105 LYS A N 1
ATOM 835 C CA . LYS A 1 105 ? -1.347 4.853 -9.198 1.00 97.56 105 LYS A CA 1
ATOM 836 C C . LYS A 1 105 ? -0.384 3.719 -9.529 1.00 97.56 105 LYS A C 1
ATOM 838 O O . LYS A 1 105 ? 0.181 3.741 -10.615 1.00 97.56 105 LYS A O 1
ATOM 843 N N . ILE A 1 106 ? -0.213 2.748 -8.628 1.00 97.69 106 ILE A N 1
ATOM 844 C CA . ILE A 1 106 ? 0.667 1.590 -8.842 1.00 97.69 106 ILE A CA 1
ATOM 845 C C . ILE A 1 106 ? 0.259 0.852 -10.122 1.00 97.69 106 ILE A C 1
ATOM 847 O O . ILE A 1 106 ? 1.096 0.670 -11.002 1.00 97.69 106 ILE A O 1
ATOM 851 N N . ASP A 1 107 ? -1.025 0.517 -10.278 1.00 98.00 107 ASP A N 1
ATOM 852 C CA . ASP A 1 107 ? -1.548 -0.143 -11.483 1.00 98.00 107 ASP A CA 1
ATOM 853 C C . ASP A 1 107 ? -1.271 0.673 -12.760 1.00 98.00 107 ASP A C 1
ATOM 855 O O . ASP A 1 107 ? -0.746 0.155 -13.749 1.00 98.00 107 ASP A O 1
ATOM 859 N N . THR A 1 108 ? -1.544 1.980 -12.723 1.00 97.88 108 THR A N 1
ATOM 860 C CA . THR A 1 108 ? -1.277 2.883 -13.854 1.00 97.88 108 THR A CA 1
ATOM 861 C C . THR A 1 108 ? 0.210 2.911 -14.212 1.00 97.88 108 THR A C 1
ATOM 863 O O . THR A 1 108 ? 0.582 2.827 -15.383 1.00 97.88 108 THR A O 1
ATOM 866 N N . TYR A 1 109 ? 1.085 3.015 -13.213 1.00 96.75 109 TYR A N 1
ATOM 867 C CA . TYR A 1 109 ? 2.528 3.077 -13.414 1.00 96.75 109 TYR A CA 1
ATOM 868 C C . TYR A 1 109 ? 3.098 1.756 -13.927 1.00 96.75 109 TYR A C 1
ATOM 870 O O . TYR A 1 109 ? 3.956 1.782 -14.810 1.00 96.75 109 TYR A O 1
ATOM 878 N N . LEU A 1 110 ? 2.588 0.617 -13.454 1.00 96.75 110 LEU A N 1
ATOM 879 C CA . LEU A 1 110 ? 2.961 -0.705 -13.956 1.00 96.75 110 LEU A CA 1
ATOM 880 C C . LEU A 1 110 ? 2.583 -0.864 -15.431 1.00 96.75 110 LEU A C 1
ATOM 882 O O . LEU A 1 110 ? 3.419 -1.275 -16.234 1.00 96.75 110 LEU A O 1
ATOM 886 N N . LYS A 1 111 ? 1.369 -0.459 -15.824 1.00 96.50 111 LYS A N 1
ATOM 887 C CA . LYS A 1 111 ? 0.938 -0.465 -17.234 1.00 96.50 111 LYS A CA 1
ATOM 888 C C . LYS A 1 111 ? 1.840 0.405 -18.111 1.00 96.50 111 LYS A C 1
ATOM 890 O O . LYS A 1 111 ? 2.266 -0.030 -19.182 1.00 96.50 111 LYS A O 1
ATOM 895 N N . LEU A 1 112 ? 2.187 1.606 -17.641 1.00 95.75 112 LEU A N 1
ATOM 896 C CA . LEU A 1 112 ? 3.109 2.503 -18.345 1.00 95.75 112 LEU A CA 1
ATOM 897 C C . LEU A 1 112 ? 4.520 1.915 -18.471 1.00 95.75 112 LEU A C 1
ATOM 899 O O . LEU A 1 112 ? 5.146 2.049 -19.523 1.00 95.75 112 LEU A O 1
ATOM 903 N N . LEU A 1 113 ? 5.035 1.274 -17.419 1.00 94.31 113 LEU A N 1
ATOM 904 C CA . LEU A 1 113 ? 6.333 0.600 -17.455 1.00 94.31 113 LEU A CA 1
ATOM 905 C C . LEU A 1 113 ? 6.337 -0.561 -18.435 1.00 94.31 113 LEU A C 1
ATOM 907 O O . LEU A 1 113 ? 7.240 -0.633 -19.263 1.00 94.31 113 LEU A O 1
ATOM 911 N N . ASN A 1 114 ? 5.320 -1.419 -18.373 1.00 93.88 114 ASN A N 1
ATOM 912 C CA . ASN A 1 114 ? 5.167 -2.541 -19.288 1.00 93.88 114 ASN A CA 1
ATOM 913 C C . ASN A 1 114 ? 5.183 -2.050 -20.741 1.00 93.88 114 ASN A C 1
ATOM 915 O O . ASN A 1 114 ? 5.940 -2.552 -21.567 1.00 93.88 114 ASN A O 1
ATOM 919 N N . CYS A 1 115 ? 4.436 -0.980 -21.024 1.00 95.25 115 CYS A N 1
ATOM 920 C CA . CYS A 1 115 ? 4.403 -0.392 -22.353 1.00 95.25 115 CYS A CA 1
ATOM 921 C C . CYS A 1 115 ? 5.764 0.139 -22.829 1.00 95.25 115 CYS A C 1
ATOM 923 O O . CYS A 1 115 ? 6.174 -0.070 -23.972 1.00 95.25 115 CYS A O 1
ATOM 925 N N . ARG A 1 116 ? 6.496 0.805 -21.935 1.00 93.12 116 ARG A N 1
ATOM 926 C CA . ARG A 1 116 ? 7.811 1.386 -22.231 1.00 93.12 116 ARG A CA 1
ATOM 927 C C . ARG A 1 116 ? 8.901 0.335 -22.404 1.00 93.12 116 ARG A C 1
ATOM 929 O O . ARG A 1 116 ? 9.720 0.478 -23.303 1.00 93.12 116 ARG A O 1
ATOM 936 N N . ILE A 1 117 ? 8.934 -0.670 -21.532 1.00 90.00 117 ILE A N 1
ATOM 937 C CA . ILE A 1 117 ? 10.023 -1.653 -21.458 1.00 90.00 117 ILE A CA 1
ATOM 938 C C . ILE A 1 117 ? 9.822 -2.769 -22.486 1.00 90.00 117 ILE A C 1
ATOM 940 O O . ILE A 1 117 ? 10.772 -3.128 -23.171 1.00 90.00 117 ILE A O 1
ATOM 944 N N . ILE A 1 118 ? 8.601 -3.295 -22.618 1.00 92.56 118 ILE A N 1
ATOM 945 C CA . ILE A 1 118 ? 8.329 -4.463 -23.469 1.00 92.56 118 ILE A CA 1
ATOM 946 C C . ILE A 1 118 ? 7.980 -4.051 -24.901 1.00 92.56 118 ILE A C 1
ATOM 948 O O . ILE A 1 118 ? 8.459 -4.661 -25.852 1.00 92.56 118 ILE A O 1
ATOM 952 N N . TYR A 1 119 ? 7.178 -2.997 -25.065 1.00 92.06 119 TYR A N 1
ATOM 953 C CA . TYR A 1 119 ? 6.600 -2.624 -26.364 1.00 92.06 119 TYR A CA 1
ATOM 954 C C . TYR A 1 119 ? 7.211 -1.360 -26.985 1.00 92.06 119 TYR A C 1
ATOM 956 O O . TYR A 1 119 ? 6.758 -0.912 -28.037 1.00 92.06 119 TYR A O 1
ATOM 964 N N . ASN A 1 120 ? 8.223 -0.753 -26.353 1.00 90.62 120 ASN A N 1
ATOM 965 C CA . ASN A 1 120 ? 8.833 0.507 -26.797 1.00 90.62 120 ASN A CA 1
ATOM 966 C C . ASN A 1 120 ? 7.791 1.613 -27.094 1.00 90.62 120 ASN A C 1
ATOM 968 O O . ASN A 1 120 ? 7.885 2.329 -28.089 1.00 90.62 120 ASN A O 1
ATOM 972 N N . ASN A 1 121 ? 6.787 1.742 -26.220 1.00 90.12 121 ASN A N 1
ATOM 973 C CA . ASN A 1 121 ? 5.635 2.651 -26.334 1.00 90.12 121 ASN A CA 1
ATOM 974 C C . ASN A 1 121 ? 4.604 2.327 -27.433 1.00 90.12 121 ASN A C 1
ATOM 976 O O . ASN A 1 121 ? 3.703 3.133 -27.642 1.00 90.12 121 ASN A O 1
ATOM 980 N N . ASN A 1 122 ? 4.685 1.172 -28.098 1.00 90.69 122 ASN A N 1
ATOM 981 C CA . ASN A 1 122 ? 3.687 0.732 -29.081 1.00 90.69 122 ASN A CA 1
ATOM 982 C C . ASN A 1 122 ? 2.661 -0.213 -28.440 1.00 90.69 122 ASN A C 1
ATOM 984 O O . ASN A 1 122 ? 2.638 -1.411 -28.727 1.00 90.69 122 ASN A O 1
ATOM 988 N N . CYS A 1 123 ? 1.853 0.356 -27.549 1.00 87.06 123 CYS A N 1
ATOM 989 C CA . CYS A 1 123 ? 0.669 -0.255 -26.949 1.00 87.06 123 CYS A CA 1
ATOM 990 C C . CYS A 1 123 ? -0.578 0.464 -27.479 1.00 87.06 123 CYS A C 1
ATOM 992 O O . CYS A 1 123 ? -1.650 -0.161 -27.425 1.00 87.06 123 CYS A O 1
#

Radius of gyration: 16.73 Å; Cα contacts (8 Å, |Δi|>4): 80; chains: 1; bounding box: 43×21×51 Å

Organism: Bubalus bubalis (NCBI:txid89462)

Foldseek 3Di:
DLVLLLVLLLLLVQCQVVLVLLLVLLVPDDPRDPVSNVVSVVCNVVSVVVNVVSVVVNCVVDPPDDSDDHHDHDPLNCQCVDPPPVSNVVSVVVSVVVVVVSVVVSVVSVVVCCCCPVVVVPD

Solvent-accessible surface area (backbone atoms only — not comparable to full-atom values): 7037 Å² total; per-residue (Å²): 110,66,73,61,50,54,50,42,51,29,53,48,57,39,40,50,65,58,35,54,50,50,40,54,54,46,70,69,41,88,85,52,58,64,71,58,49,55,49,41,46,51,51,44,54,50,45,51,55,50,42,56,54,48,53,54,49,46,53,69,76,43,73,88,67,74,96,74,77,84,49,69,82,80,79,62,62,68,46,62,68,44,87,52,64,69,58,19,52,52,39,52,50,51,51,53,52,49,49,56,54,51,53,53,47,44,55,53,49,50,55,53,46,50,27,49,73,77,44,72,65,69,118

pLDDT: mean 92.05, std 8.04, range [57.38, 98.5]

Sequence (123 aa):
HEVLMSLILGLLRSWNDPLYHLVTEVRGMKGAPDAILSRAIEIEEENKRLLEGMEMIFGQVIPGAKETEPYPVWSGLPSLQTKDEEARYSAFYNLLHCLRRDSSKIDTYLKLLNCRIIYNNNC

Nearest PDB structures (foldseek):
  3ncb-assembly1_A  TM=9.863E-01  e=4.670E-10  Homo sapiens
  3ncf-assembly1_A  TM=9.837E-01  e=5.750E-10  Homo sapiens
  3ncc-assembly1_A  TM=9.866E-01  e=6.380E-10  Homo sapiens
  3nce-assembly1_A  TM=9.848E-01  e=1.254E-09  Homo sapiens
  2q98-assembly1_A  TM=9.418E-01  e=2.882E-09  Homo sapiens

Secondary structure (DSSP, 8-state):
-HHHHHHHHHHHHHTHHHHHHHHHHHHHSTT--HHHHHHHHHHHHHHHHHHHHHHHHHHHHSTT-----PPPPP--HHHHS-S-HHHHHHHHHHHHHHHHHHHHHHHHHHHHHHHHHHSTT--

InterPro domains:
  IPR001400 Somatotropin/prolactin [PF00103] (2-123)
  IPR001400 Somatotropin/prolactin [PR00836] (4-22)
  IPR001400 Somatotropin/prolactin [PR00836] (86-102)
  IPR001400 Somatotropin/prolactin [PR00836] (102-116)
  IPR001400 Somatotropin/prolactin [PTHR11417] (2-123)
  IPR009079 Four-helical cytokine-like, core [G3DSA:1.20.1250.10] (1-123)
  IPR009079 Four-helical cytokine-like, core [SSF47266] (2-123)
  IPR018116 Somatotropin hormone, conserved site [PS00338] (98-115)

Mean predicted aligned error: 4.25 Å